Protein AF-A0A3N5Q453-F1 (afdb_monomer_lite)

Sequence (75 aa):
MYVAIEGVIGVGKTTLARLLQPAFDAEIILEVFEENPFLSDFYSDRERYAFQTQIFFLLSRYHQQRRTVHELLST

Structure (mmCIF, N/CA/C/O backbone):
data_AF-A0A3N5Q453-F1
#
_entry.id   AF-A0A3N5Q453-F1
#
loop_
_atom_site.group_PDB
_atom_site.id
_atom_site.type_symbol
_atom_site.label_atom_id
_atom_site.label_alt_id
_atom_site.label_comp_id
_atom_site.label_asym_id
_atom_site.label_entity_id
_atom_site.label_seq_id
_atom_site.pdbx_PDB_ins_code
_atom_site.Cartn_x
_atom_site.Cartn_y
_atom_site.Cartn_z
_atom_site.occupancy
_atom_site.B_iso_or_equiv
_atom_site.auth_seq_id
_atom_site.auth_comp_id
_atom_site.auth_asym_id
_atom_site.auth_atom_id
_atom_site.pdbx_PDB_model_num
ATOM 1 N N . MET A 1 1 ? -13.720 -5.217 14.294 1.00 82.94 1 MET A N 1
ATOM 2 C CA . MET A 1 1 ? -14.294 -4.772 12.999 1.00 82.94 1 MET A CA 1
ATOM 3 C C . MET A 1 1 ? -13.143 -4.514 12.044 1.00 82.94 1 MET A C 1
ATOM 5 O O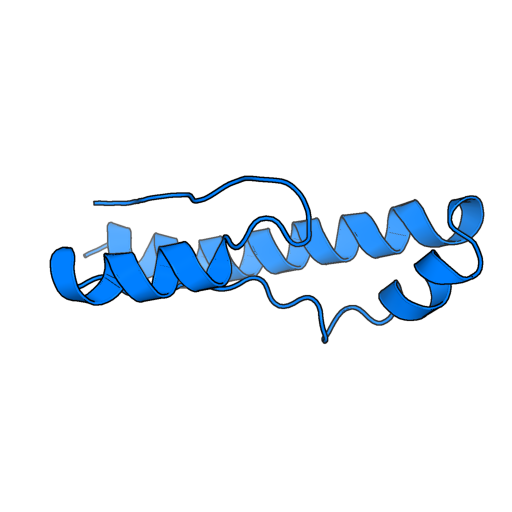 . MET A 1 1 ? -12.152 -3.956 12.484 1.00 82.94 1 MET A O 1
ATOM 9 N N . TYR A 1 2 ? -13.249 -4.932 10.783 1.00 88.06 2 TYR A N 1
ATOM 10 C CA . TYR A 1 2 ? -12.202 -4.736 9.776 1.00 88.06 2 TYR A CA 1
ATOM 11 C C . TYR A 1 2 ? -12.783 -3.985 8.579 1.00 88.06 2 TYR A C 1
ATOM 13 O O . TYR A 1 2 ? -13.814 -4.393 8.046 1.00 88.06 2 TYR A O 1
ATOM 21 N N . VAL A 1 3 ? -12.141 -2.885 8.185 1.00 91.88 3 VAL A N 1
ATOM 22 C CA . VAL A 1 3 ? -12.576 -2.033 7.071 1.00 91.88 3 VAL A CA 1
ATOM 23 C C . VAL A 1 3 ? -11.432 -1.918 6.072 1.00 91.88 3 VAL A C 1
ATOM 25 O O . VAL A 1 3 ? -10.361 -1.420 6.408 1.00 91.88 3 VAL A O 1
ATOM 28 N N . ALA A 1 4 ? -11.672 -2.360 4.839 1.00 93.62 4 ALA A N 1
ATOM 29 C CA . ALA A 1 4 ? -10.758 -2.164 3.719 1.00 93.62 4 ALA A CA 1
ATOM 30 C C . ALA A 1 4 ? -11.242 -0.990 2.855 1.00 93.62 4 ALA A C 1
ATOM 32 O O . ALA A 1 4 ? -12.422 -0.916 2.511 1.00 93.62 4 ALA A O 1
ATOM 33 N N . ILE A 1 5 ? -10.336 -0.072 2.513 1.00 95.00 5 ILE A N 1
ATOM 34 C CA . ILE A 1 5 ? -10.625 1.098 1.674 1.00 95.00 5 ILE A CA 1
ATOM 35 C C . ILE A 1 5 ? -9.884 0.936 0.348 1.00 95.00 5 ILE A C 1
ATOM 37 O O . ILE A 1 5 ? -8.659 1.043 0.301 1.00 95.00 5 ILE A O 1
ATOM 41 N N . GLU A 1 6 ? -10.642 0.737 -0.727 1.00 95.12 6 GLU A N 1
ATOM 42 C CA . GLU A 1 6 ? -10.132 0.495 -2.079 1.00 95.12 6 GLU A CA 1
ATOM 43 C C . GLU A 1 6 ? -10.467 1.647 -3.035 1.00 95.12 6 GLU A C 1
ATOM 45 O O . GLU A 1 6 ? -11.428 2.393 -2.839 1.00 95.12 6 GLU A O 1
ATOM 50 N N . GLY A 1 7 ? -9.663 1.808 -4.088 1.00 95.44 7 GLY A N 1
ATOM 51 C CA . GLY A 1 7 ? -9.869 2.846 -5.101 1.00 95.44 7 GLY A CA 1
ATOM 52 C C . GLY A 1 7 ? -8.597 3.261 -5.838 1.00 95.44 7 GLY A C 1
ATOM 53 O O . GLY A 1 7 ? -7.478 2.924 -5.444 1.00 95.44 7 GLY A O 1
ATOM 54 N N . VAL A 1 8 ? -8.757 4.042 -6.908 1.00 95.56 8 VAL A N 1
ATOM 55 C CA . VAL A 1 8 ? -7.644 4.467 -7.777 1.00 95.56 8 VAL A CA 1
ATOM 56 C C . VAL A 1 8 ? -6.630 5.372 -7.060 1.00 95.56 8 VAL A C 1
ATOM 58 O O . VAL A 1 8 ? -6.890 5.933 -5.988 1.00 95.56 8 VAL A O 1
ATOM 61 N N . ILE A 1 9 ? -5.426 5.496 -7.624 1.00 91.62 9 ILE A N 1
ATOM 62 C CA . ILE A 1 9 ? -4.386 6.400 -7.110 1.00 91.62 9 ILE A CA 1
ATOM 63 C C . ILE A 1 9 ? -4.912 7.843 -7.164 1.00 91.62 9 ILE A C 1
ATOM 65 O O . ILE A 1 9 ? -5.538 8.245 -8.138 1.00 91.62 9 ILE A O 1
ATOM 69 N N . GLY A 1 10 ? -4.695 8.608 -6.091 1.00 94.31 10 GLY A N 1
ATOM 70 C CA . GLY A 1 10 ? -5.108 10.014 -6.010 1.00 94.31 10 GLY A CA 1
ATOM 71 C C . GLY A 1 10 ? -6.564 10.272 -5.596 1.00 94.31 10 GLY A C 1
ATOM 72 O O . GLY A 1 10 ? -6.909 11.421 -5.359 1.00 94.31 10 GLY A O 1
ATOM 73 N N . VAL A 1 11 ? -7.410 9.246 -5.416 1.00 97.69 11 VAL A N 1
ATOM 74 C CA . VAL A 1 11 ? -8.840 9.438 -5.061 1.00 97.69 11 VAL A CA 1
ATOM 75 C C . VAL A 1 11 ? -9.092 9.851 -3.597 1.00 97.69 11 VAL A C 1
ATOM 77 O O . VAL A 1 11 ? -10.226 10.093 -3.205 1.00 97.69 11 VAL A O 1
ATOM 80 N N . GLY A 1 12 ? -8.048 9.924 -2.761 1.00 97.25 12 GLY A N 1
ATOM 81 C CA . GLY A 1 12 ? -8.172 10.358 -1.361 1.00 97.25 12 GLY A CA 1
ATOM 82 C C . GLY A 1 12 ? -8.366 9.242 -0.324 1.00 97.25 12 GLY A C 1
ATOM 83 O O . GLY A 1 12 ? -8.790 9.523 0.792 1.00 97.25 12 GLY A O 1
ATOM 84 N N . LYS A 1 13 ? -8.016 7.986 -0.640 1.00 97.38 13 LYS A N 1
ATOM 85 C CA . LYS A 1 13 ? -8.130 6.833 0.285 1.00 97.38 13 LYS A CA 1
ATOM 86 C C . LYS A 1 13 ? -7.481 7.075 1.652 1.00 97.38 13 LYS A C 1
ATOM 88 O O . LYS A 1 13 ? -8.110 6.860 2.680 1.00 97.38 13 LYS A O 1
ATOM 93 N N . THR A 1 14 ? -6.236 7.557 1.664 1.00 96.12 14 THR A N 1
ATOM 94 C CA . THR A 1 14 ? -5.491 7.844 2.901 1.00 96.12 14 THR A CA 1
ATOM 95 C C . THR A 1 14 ? -6.169 8.930 3.730 1.00 96.12 14 THR A C 1
ATOM 97 O O . THR A 1 14 ? -6.210 8.836 4.954 1.00 96.12 14 THR A O 1
ATOM 100 N N . THR A 1 15 ? -6.737 9.943 3.073 1.00 97.38 15 THR A N 1
ATOM 101 C CA . THR A 1 15 ? -7.518 10.991 3.737 1.00 97.38 15 THR A CA 1
ATOM 102 C C . THR A 1 15 ? -8.776 10.403 4.366 1.00 97.38 15 THR A C 1
ATOM 104 O O . THR A 1 15 ? -9.026 10.643 5.543 1.00 97.38 15 THR A O 1
ATOM 107 N N . LEU A 1 16 ? -9.525 9.577 3.627 1.00 97.44 16 LEU A N 1
ATOM 108 C CA . LEU A 1 16 ? -10.716 8.905 4.148 1.00 97.44 16 LEU A CA 1
ATOM 109 C C . LEU A 1 16 ? -10.384 8.011 5.351 1.00 97.44 16 LEU A C 1
ATOM 111 O O . LEU A 1 16 ? -11.055 8.107 6.373 1.00 97.44 16 LEU A O 1
ATOM 115 N N . ALA A 1 17 ? -9.322 7.205 5.273 1.00 96.81 17 ALA A N 1
ATOM 116 C CA . ALA A 1 17 ? -8.883 6.352 6.379 1.00 96.81 17 ALA A CA 1
ATOM 117 C C . ALA A 1 17 ? -8.609 7.162 7.660 1.00 96.81 17 ALA A C 1
ATOM 119 O O . ALA A 1 17 ? -9.076 6.801 8.738 1.00 96.81 17 ALA A O 1
ATOM 120 N N . ARG A 1 18 ? -7.910 8.298 7.530 1.00 96.62 18 ARG A N 1
ATOM 121 C CA . ARG A 1 18 ? -7.613 9.211 8.648 1.00 96.62 18 ARG A CA 1
ATOM 122 C C . ARG A 1 18 ? -8.860 9.884 9.220 1.00 96.62 18 ARG A C 1
ATOM 124 O O . ARG A 1 18 ? -8.920 10.098 10.423 1.00 96.62 18 ARG A O 1
ATOM 131 N N . LEU A 1 19 ? -9.848 10.203 8.383 1.00 97.00 19 LEU A N 1
ATOM 132 C CA . LEU A 1 19 ? -11.120 10.779 8.832 1.00 97.00 19 LEU A CA 1
ATOM 133 C C . LEU A 1 19 ? -11.994 9.760 9.575 1.00 97.00 19 LEU A C 1
ATOM 135 O O . LEU A 1 19 ? -12.702 10.132 10.506 1.00 97.00 19 LEU A O 1
ATOM 139 N N . LEU A 1 20 ? -11.948 8.487 9.175 1.00 96.06 20 LEU A N 1
ATOM 140 C CA . LEU A 1 20 ? -12.733 7.421 9.801 1.00 96.06 20 LEU A CA 1
ATOM 141 C C . LEU A 1 20 ? -12.112 6.898 11.103 1.00 96.06 20 LEU A C 1
ATOM 143 O O . LEU A 1 20 ? -12.848 6.437 11.972 1.00 96.06 20 LEU A O 1
ATOM 147 N N . GLN A 1 21 ? -10.788 6.985 11.258 1.00 95.38 21 GLN A N 1
ATOM 148 C CA . GLN A 1 21 ? -10.070 6.447 12.418 1.00 95.38 21 GLN A CA 1
ATOM 149 C C . GLN A 1 21 ? -10.665 6.861 13.777 1.00 95.38 21 GLN A C 1
ATOM 151 O O . GLN A 1 21 ? -10.944 5.959 14.568 1.00 95.38 21 GLN A O 1
ATOM 156 N N . PRO A 1 22 ? -10.910 8.156 14.074 1.00 95.75 22 PRO A N 1
ATOM 157 C CA . PRO A 1 22 ? -11.396 8.559 15.395 1.00 95.75 22 PRO A CA 1
ATOM 158 C C . PRO A 1 22 ? -12.819 8.074 15.678 1.00 95.75 22 PRO A C 1
ATOM 160 O O . PRO A 1 22 ? -13.166 7.818 16.824 1.00 95.75 22 PRO A O 1
ATOM 163 N N . ALA A 1 23 ? -13.649 7.941 14.638 1.00 95.19 23 ALA A N 1
ATOM 164 C CA . ALA A 1 23 ? -15.037 7.505 14.778 1.00 95.19 23 ALA A CA 1
ATOM 165 C C . ALA A 1 23 ? -15.156 6.012 15.118 1.00 95.19 23 ALA A C 1
ATOM 167 O O . ALA A 1 23 ? -16.152 5.595 15.704 1.00 95.19 23 ALA A O 1
ATOM 168 N N . PHE A 1 24 ? -14.154 5.216 14.743 1.00 93.31 24 PHE A N 1
ATOM 169 C CA . PHE A 1 24 ? -14.141 3.769 14.946 1.00 93.31 24 PHE A CA 1
ATOM 170 C C . PHE A 1 24 ? -13.106 3.288 15.961 1.00 93.31 24 PHE A C 1
ATOM 172 O O . PHE A 1 24 ? -12.997 2.078 16.142 1.00 93.31 24 PHE A O 1
ATOM 179 N N . ASP A 1 25 ? -12.356 4.206 16.581 1.00 92.31 25 ASP A N 1
ATOM 180 C CA . ASP A 1 25 ? -11.201 3.895 17.435 1.00 92.31 25 ASP A CA 1
ATOM 181 C C . ASP A 1 25 ? -10.287 2.832 16.793 1.00 92.31 25 ASP A C 1
ATOM 183 O O . ASP A 1 25 ? -9.942 1.806 17.374 1.00 92.31 25 ASP A O 1
ATOM 187 N N . ALA A 1 26 ? -9.997 3.032 15.503 1.00 91.38 26 ALA A N 1
ATOM 188 C CA . ALA A 1 26 ? -9.371 2.021 14.661 1.00 91.38 26 ALA A CA 1
ATOM 189 C C . ALA A 1 26 ? -7.860 2.240 14.504 1.00 91.38 26 ALA A C 1
ATOM 191 O O . ALA A 1 26 ? -7.368 3.366 14.390 1.00 91.38 26 ALA A O 1
ATOM 192 N N . GLU A 1 27 ? -7.116 1.145 14.376 1.00 91.56 27 GLU A N 1
ATOM 193 C CA . GLU A 1 27 ? -5.744 1.191 13.876 1.00 91.56 27 GLU A CA 1
ATOM 194 C C . GLU A 1 27 ? -5.746 1.422 12.354 1.00 91.56 27 GLU A C 1
ATOM 196 O O . GLU A 1 27 ? -6.482 0.766 11.612 1.00 91.56 27 GLU A O 1
ATOM 201 N N . ILE A 1 28 ? -4.918 2.356 11.867 1.00 92.62 28 ILE A N 1
ATOM 202 C CA . ILE A 1 28 ? -4.760 2.599 10.427 1.00 92.62 28 ILE A CA 1
ATOM 203 C C . ILE A 1 28 ? -3.578 1.799 9.889 1.00 92.62 28 ILE A C 1
ATOM 205 O O . ILE A 1 28 ? -2.435 2.009 10.287 1.00 92.62 28 ILE A O 1
ATOM 209 N N . ILE A 1 29 ? -3.849 0.993 8.864 1.00 92.25 29 ILE A N 1
ATOM 210 C CA . ILE A 1 29 ? -2.842 0.242 8.115 1.00 92.25 29 ILE A CA 1
ATOM 211 C C . ILE A 1 29 ? -2.698 0.857 6.713 1.00 92.25 29 ILE A C 1
ATOM 213 O O . ILE A 1 29 ? -3.564 0.680 5.852 1.00 92.25 29 ILE A O 1
ATOM 217 N N . LEU A 1 30 ? -1.611 1.598 6.469 1.00 92.38 30 LEU A N 1
ATOM 218 C CA . LEU A 1 30 ? -1.341 2.255 5.180 1.00 92.38 30 LEU A CA 1
ATOM 219 C C . LEU A 1 30 ? -0.467 1.398 4.256 1.00 92.38 30 LEU A C 1
ATOM 221 O O . LEU A 1 30 ? 0.328 0.579 4.707 1.00 92.38 30 LEU A O 1
ATOM 225 N N . GLU A 1 31 ? -0.622 1.595 2.948 1.00 89.62 31 GLU A N 1
ATOM 226 C CA . GLU A 1 31 ? 0.248 0.987 1.937 1.00 89.62 31 GLU A CA 1
ATOM 227 C C . GLU A 1 31 ? 1.656 1.594 1.985 1.00 89.62 31 GLU A C 1
ATOM 229 O O . GLU A 1 31 ? 1.801 2.816 2.021 1.00 89.62 31 GLU A O 1
ATOM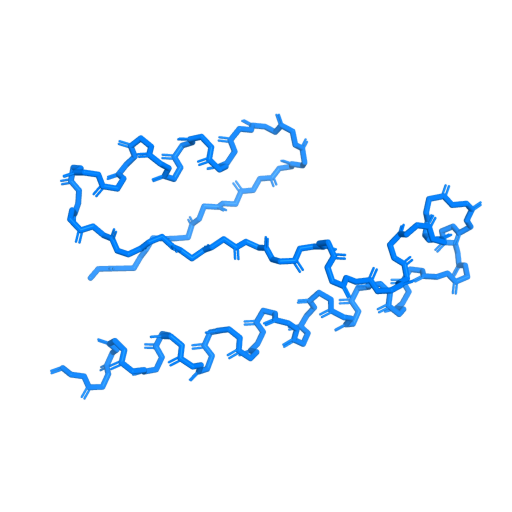 234 N N . VAL A 1 32 ? 2.683 0.742 1.941 1.00 86.25 32 VAL A N 1
ATOM 235 C CA . VAL A 1 32 ? 4.094 1.149 1.980 1.00 86.25 32 VAL A CA 1
ATOM 236 C C . VAL A 1 32 ? 4.684 1.061 0.572 1.00 86.25 32 VAL A C 1
ATOM 238 O O . VAL A 1 32 ? 5.316 0.076 0.197 1.00 86.25 32 VAL A O 1
ATOM 241 N N . PHE A 1 33 ? 4.406 2.070 -0.253 1.00 85.94 33 PHE A N 1
ATOM 242 C CA . PHE A 1 33 ? 4.844 2.083 -1.655 1.00 85.94 33 PHE A CA 1
ATOM 243 C C . PHE A 1 33 ? 6.256 2.649 -1.851 1.00 85.94 33 PHE A C 1
ATOM 245 O O . PHE A 1 33 ? 6.913 2.303 -2.828 1.00 85.94 33 PHE A O 1
ATOM 252 N N . GLU A 1 34 ? 6.725 3.496 -0.933 1.00 87.75 34 GLU A N 1
ATOM 253 C CA . GLU A 1 34 ? 8.030 4.172 -1.010 1.00 87.75 34 GLU A CA 1
ATOM 254 C C . GLU A 1 34 ? 9.209 3.193 -0.906 1.00 87.75 34 GLU A C 1
ATOM 256 O O . GLU A 1 34 ? 10.293 3.469 -1.409 1.00 87.75 34 GLU A O 1
ATOM 261 N N . GLU A 1 35 ? 8.986 2.023 -0.305 1.00 91.19 35 GLU A N 1
ATOM 262 C CA . GLU A 1 35 ? 9.992 0.966 -0.166 1.00 91.19 35 GLU A CA 1
ATOM 263 C C . GLU A 1 35 ? 10.154 0.108 -1.427 1.00 91.19 35 GLU A C 1
ATOM 265 O O . GLU A 1 35 ? 11.057 -0.725 -1.479 1.00 91.19 35 GLU A O 1
ATOM 270 N N . ASN A 1 36 ? 9.296 0.272 -2.441 1.00 95.69 36 ASN A N 1
ATOM 271 C CA . ASN A 1 36 ? 9.346 -0.539 -3.654 1.00 95.69 36 ASN A CA 1
ATOM 272 C C . ASN A 1 36 ? 10.511 -0.088 -4.558 1.00 95.69 36 ASN A C 1
ATOM 274 O O . ASN A 1 36 ? 10.391 0.945 -5.226 1.00 95.69 36 ASN A O 1
ATOM 278 N N . PRO A 1 37 ? 11.609 -0.867 -4.666 1.00 96.50 37 PRO A N 1
ATOM 279 C C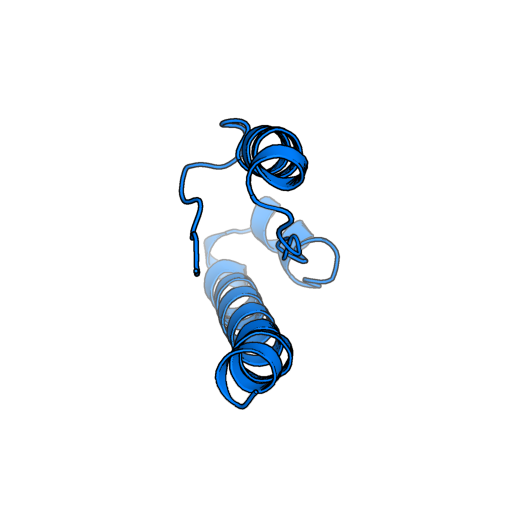A . PRO A 1 37 ? 12.803 -0.444 -5.396 1.00 96.50 37 PRO A CA 1
ATOM 280 C C . PRO A 1 37 ? 12.584 -0.386 -6.913 1.00 96.50 37 PRO A C 1
ATOM 282 O O . PRO A 1 37 ? 13.406 0.171 -7.630 1.00 96.50 37 PRO A O 1
ATOM 285 N N . PHE A 1 38 ? 11.482 -0.954 -7.411 1.00 97.25 38 PHE A N 1
ATOM 286 C CA . PHE A 1 38 ? 11.144 -0.989 -8.832 1.00 97.25 38 PHE A CA 1
ATOM 287 C C . PHE A 1 38 ? 10.148 0.103 -9.228 1.00 97.25 38 PHE A C 1
ATOM 289 O O . PHE A 1 38 ? 9.794 0.213 -10.399 1.00 97.25 38 PHE A O 1
ATOM 296 N N . LEU A 1 39 ? 9.628 0.884 -8.275 1.00 96.06 39 LEU A N 1
ATOM 297 C CA . LEU A 1 39 ? 8.539 1.819 -8.555 1.00 96.06 39 LEU A CA 1
ATOM 298 C C . LEU A 1 39 ? 8.985 2.985 -9.444 1.00 96.06 39 LEU A C 1
ATOM 300 O O . LEU A 1 39 ? 8.243 3.364 -10.347 1.00 96.06 39 LEU A O 1
ATOM 304 N N . SER A 1 40 ? 10.187 3.528 -9.231 1.00 96.00 40 SER A N 1
ATOM 305 C CA . SER A 1 40 ? 10.744 4.567 -10.108 1.00 96.00 40 SER A CA 1
ATOM 306 C C . SER A 1 40 ? 10.939 4.052 -11.533 1.00 96.00 40 SER A C 1
ATOM 308 O O . SER A 1 40 ? 10.556 4.723 -12.489 1.00 96.00 40 SER A O 1
ATOM 310 N N . ASP A 1 41 ? 11.468 2.837 -11.663 1.00 97.38 41 ASP A N 1
ATOM 311 C CA . ASP A 1 41 ? 11.776 2.209 -12.948 1.00 97.38 41 ASP A CA 1
ATOM 312 C C . ASP A 1 41 ? 10.505 1.799 -13.705 1.00 97.38 41 ASP A C 1
ATOM 314 O O . ASP A 1 41 ? 10.430 1.892 -14.926 1.00 97.38 41 ASP A O 1
ATOM 318 N N . PHE A 1 42 ? 9.440 1.443 -12.992 1.00 97.06 42 PHE A N 1
ATOM 319 C CA . PHE A 1 42 ? 8.127 1.225 -13.594 1.00 97.06 42 PHE A CA 1
ATOM 320 C C . PHE A 1 42 ? 7.588 2.467 -14.309 1.00 97.06 42 PHE A C 1
ATOM 322 O O . PHE A 1 42 ? 6.941 2.349 -15.352 1.00 97.06 42 PHE A O 1
ATOM 329 N N . TYR A 1 43 ? 7.843 3.666 -13.780 1.00 95.62 43 TYR A N 1
ATOM 330 C CA . TYR A 1 43 ? 7.422 4.896 -14.449 1.00 95.62 43 TYR A CA 1
ATOM 331 C C . TYR A 1 43 ? 8.255 5.218 -15.695 1.00 95.62 43 TYR A C 1
ATOM 333 O O . TYR A 1 43 ? 7.766 5.969 -16.540 1.00 95.62 43 TYR A O 1
ATOM 341 N N . SER A 1 44 ? 9.458 4.649 -15.840 1.00 97.44 44 SER A N 1
ATOM 342 C CA . SER A 1 44 ? 10.294 4.816 -17.035 1.00 97.44 44 SER A CA 1
ATOM 343 C C . SER A 1 44 ? 10.056 3.730 -18.093 1.00 97.44 44 SER A C 1
ATOM 345 O O . SER A 1 44 ? 10.022 4.054 -19.278 1.00 97.44 44 SER A O 1
ATOM 347 N N . ASP A 1 45 ? 9.824 2.476 -17.692 1.00 97.94 45 ASP A N 1
ATOM 348 C CA . ASP A 1 45 ? 9.535 1.346 -18.588 1.00 97.94 45 ASP A CA 1
ATOM 349 C C . ASP A 1 45 ? 8.563 0.348 -17.933 1.00 97.94 45 ASP A C 1
ATOM 351 O O . ASP A 1 45 ? 8.924 -0.568 -17.189 1.00 97.94 45 ASP A O 1
ATOM 355 N N . ARG A 1 46 ? 7.273 0.508 -18.227 1.00 97.56 46 ARG A N 1
ATOM 356 C CA . ARG A 1 46 ? 6.236 -0.323 -17.604 1.00 97.56 46 ARG A CA 1
ATOM 357 C C . ARG A 1 46 ? 6.331 -1.787 -18.005 1.00 97.56 46 ARG A C 1
ATOM 359 O O . ARG A 1 46 ? 6.089 -2.641 -17.161 1.00 97.56 46 ARG A O 1
ATOM 366 N N . GLU A 1 47 ? 6.639 -2.086 -19.264 1.00 97.69 47 GLU A N 1
ATOM 367 C CA . GLU A 1 47 ? 6.634 -3.465 -19.766 1.00 97.69 47 GLU A CA 1
ATOM 368 C C . GLU A 1 47 ? 7.719 -4.294 -19.077 1.00 97.69 47 GLU A C 1
ATOM 370 O O . GLU A 1 47 ? 7.476 -5.429 -18.661 1.00 97.69 47 GLU A O 1
ATOM 375 N N . ARG A 1 48 ? 8.889 -3.689 -18.863 1.00 98.00 48 ARG A N 1
ATOM 376 C CA . ARG A 1 48 ? 10.030 -4.350 -18.231 1.00 98.00 48 ARG A CA 1
ATOM 377 C C . ARG A 1 48 ? 9.895 -4.533 -16.720 1.00 98.00 48 ARG A C 1
ATOM 379 O O . ARG A 1 48 ? 10.385 -5.539 -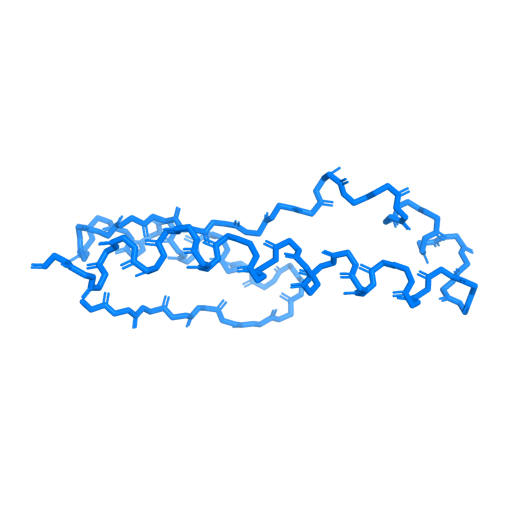16.200 1.00 98.00 48 ARG A O 1
ATOM 386 N N . TYR A 1 49 ? 9.294 -3.568 -16.020 1.00 98.38 49 TYR A N 1
ATOM 387 C CA . TYR A 1 49 ? 9.306 -3.518 -14.551 1.00 98.38 49 TYR A CA 1
ATOM 388 C C . TYR A 1 49 ? 7.958 -3.848 -13.893 1.00 98.38 49 TYR A C 1
ATOM 390 O O . TYR A 1 49 ? 7.915 -4.055 -12.679 1.00 98.38 49 TYR A O 1
ATOM 398 N N . ALA A 1 50 ? 6.858 -3.957 -14.655 1.00 98.00 50 ALA A N 1
ATOM 399 C CA . ALA A 1 50 ? 5.524 -4.216 -14.099 1.00 98.00 50 ALA A CA 1
ATOM 400 C C . ALA A 1 50 ? 5.484 -5.443 -13.184 1.00 98.00 50 ALA A C 1
ATOM 402 O O . ALA A 1 50 ? 4.908 -5.373 -12.099 1.00 98.00 50 ALA A O 1
ATOM 403 N N . PHE A 1 51 ? 6.097 -6.557 -13.587 1.00 98.19 51 PHE A N 1
ATOM 404 C CA . PHE A 1 51 ? 6.035 -7.788 -12.804 1.00 98.19 51 PHE A CA 1
ATOM 405 C C . PHE A 1 51 ? 6.695 -7.627 -11.428 1.00 98.19 51 PHE A C 1
ATOM 407 O O . PHE A 1 51 ? 6.080 -7.930 -10.407 1.00 98.19 51 PHE A O 1
ATOM 414 N N . GLN A 1 52 ? 7.918 -7.101 -11.384 1.00 97.81 52 GLN A N 1
ATOM 415 C CA . GLN A 1 52 ? 8.689 -6.906 -10.157 1.00 97.81 52 GLN A CA 1
ATOM 416 C C . GLN A 1 52 ? 7.985 -5.912 -9.229 1.00 97.81 52 GLN A C 1
ATOM 418 O O . GLN A 1 52 ? 7.827 -6.185 -8.038 1.00 97.81 52 GLN A O 1
ATOM 423 N N . THR A 1 53 ? 7.490 -4.802 -9.784 1.00 97.50 53 THR A N 1
ATOM 424 C CA . THR A 1 53 ? 6.728 -3.796 -9.039 1.00 97.50 53 THR A CA 1
ATOM 425 C C . THR A 1 53 ? 5.473 -4.401 -8.410 1.00 97.50 53 THR A C 1
ATOM 427 O O . THR A 1 53 ? 5.227 -4.181 -7.224 1.00 97.50 53 THR A O 1
ATOM 430 N N . GLN A 1 54 ? 4.698 -5.187 -9.164 1.00 96.62 54 GLN A N 1
ATOM 431 C CA . GLN A 1 54 ? 3.457 -5.792 -8.670 1.00 96.62 54 GLN A CA 1
ATOM 432 C C . GLN A 1 54 ? 3.703 -6.922 -7.660 1.00 96.62 54 GLN A C 1
ATOM 434 O O . GLN A 1 54 ? 2.997 -6.999 -6.655 1.00 96.62 54 GLN A O 1
ATOM 439 N N . ILE A 1 55 ? 4.724 -7.764 -7.861 1.00 97.62 55 ILE A N 1
ATOM 440 C CA . ILE A 1 55 ? 5.100 -8.800 -6.884 1.00 97.62 55 ILE A CA 1
ATOM 441 C C . ILE A 1 55 ? 5.562 -8.172 -5.567 1.00 97.62 55 ILE A C 1
ATOM 443 O O . ILE A 1 55 ? 5.194 -8.668 -4.501 1.00 97.62 55 ILE A O 1
ATOM 447 N N . PHE A 1 56 ? 6.304 -7.061 -5.614 1.00 96.81 56 PHE A N 1
ATOM 448 C CA . PHE A 1 56 ? 6.676 -6.333 -4.402 1.00 96.81 56 PHE A CA 1
ATOM 449 C C . PHE A 1 56 ? 5.437 -5.860 -3.630 1.00 96.81 56 PHE A C 1
ATO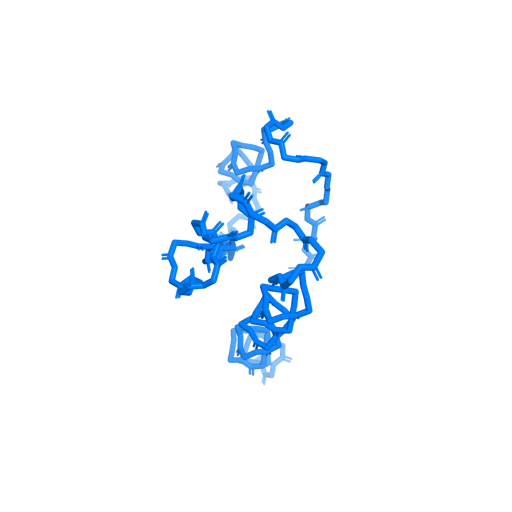M 451 O O . PHE A 1 56 ? 5.332 -6.120 -2.431 1.00 96.81 56 PHE A O 1
ATOM 458 N N . PHE A 1 57 ? 4.473 -5.222 -4.306 1.00 95.69 57 PHE A N 1
ATOM 459 C CA . PHE A 1 57 ? 3.228 -4.781 -3.665 1.00 95.69 57 PHE A CA 1
ATOM 460 C C . PHE A 1 57 ? 2.456 -5.945 -3.038 1.00 95.69 57 PHE A C 1
ATOM 462 O O . PHE A 1 57 ? 2.024 -5.849 -1.887 1.00 95.69 57 PHE A O 1
ATOM 469 N N . LEU A 1 58 ? 2.338 -7.064 -3.759 1.00 95.69 58 LEU A N 1
ATOM 470 C CA . LEU A 1 58 ? 1.666 -8.266 -3.272 1.00 95.69 58 LEU A CA 1
ATOM 471 C C . LEU A 1 58 ? 2.321 -8.812 -1.995 1.00 95.69 58 LEU A C 1
ATOM 473 O O . LEU A 1 58 ? 1.631 -9.063 -1.006 1.00 95.69 58 LEU A O 1
ATOM 477 N N . LEU A 1 59 ? 3.645 -8.986 -2.003 1.00 95.75 59 LEU A N 1
ATOM 478 C CA . LEU A 1 59 ? 4.379 -9.538 -0.863 1.00 95.75 59 LEU A CA 1
ATOM 479 C C . LEU A 1 59 ? 4.382 -8.580 0.332 1.00 95.75 59 LEU A C 1
ATOM 481 O O . LEU A 1 59 ? 4.169 -9.023 1.461 1.00 95.75 59 LEU A O 1
ATOM 485 N N . SER A 1 60 ? 4.549 -7.276 0.094 1.00 94.06 60 SER A N 1
ATOM 486 C CA . SER A 1 60 ? 4.469 -6.245 1.136 1.00 94.06 60 SER A CA 1
ATOM 487 C C . SER A 1 60 ? 3.111 -6.285 1.847 1.00 94.06 60 SER A C 1
ATOM 489 O O . SER A 1 60 ? 3.048 -6.406 3.075 1.00 94.06 60 SER A O 1
ATOM 491 N N . ARG A 1 61 ? 2.007 -6.323 1.085 1.00 92.31 61 ARG A N 1
ATOM 492 C CA . ARG A 1 61 ? 0.655 -6.449 1.650 1.00 92.31 61 ARG A CA 1
ATOM 493 C C . ARG A 1 61 ? 0.438 -7.764 2.386 1.00 92.31 61 ARG A C 1
ATOM 495 O O . ARG A 1 61 ? -0.144 -7.750 3.469 1.00 92.31 61 ARG A O 1
ATOM 502 N N . TYR A 1 62 ? 0.923 -8.879 1.847 1.00 93.19 62 TYR A N 1
ATOM 503 C CA . TYR A 1 62 ? 0.830 -10.178 2.511 1.00 93.19 62 TYR A CA 1
ATOM 504 C C . TYR A 1 62 ? 1.535 -10.177 3.874 1.00 93.19 62 TYR A C 1
ATOM 506 O O . TYR A 1 62 ? 0.950 -10.606 4.870 1.00 93.19 62 TYR A O 1
ATOM 514 N N . HIS A 1 63 ? 2.764 -9.659 3.948 1.00 92.31 63 HIS A N 1
ATOM 515 C CA . HIS A 1 63 ? 3.506 -9.575 5.206 1.00 92.31 63 HIS A CA 1
ATOM 516 C C . HIS A 1 63 ? 2.837 -8.631 6.209 1.00 92.31 63 HIS A C 1
ATOM 518 O O . HIS A 1 63 ? 2.716 -8.985 7.383 1.00 92.31 63 HIS A O 1
ATOM 524 N N . GLN A 1 64 ? 2.348 -7.477 5.750 1.00 91.19 64 GLN A N 1
ATOM 525 C CA . GLN A 1 64 ? 1.618 -6.527 6.588 1.00 91.19 64 GLN A CA 1
ATOM 526 C C . GLN A 1 64 ? 0.341 -7.151 7.171 1.00 91.19 64 GLN A C 1
ATOM 528 O O . GLN A 1 64 ? 0.114 -7.073 8.376 1.00 91.19 64 GLN A O 1
ATOM 533 N N . GLN A 1 65 ? -0.463 -7.833 6.350 1.00 89.69 65 GLN A N 1
ATOM 534 C CA . GLN A 1 65 ? -1.673 -8.515 6.817 1.00 89.69 65 GLN A CA 1
ATOM 535 C C . GLN A 1 65 ? -1.350 -9.657 7.783 1.00 89.69 65 GLN A C 1
ATOM 537 O O . GLN A 1 65 ? -1.979 -9.770 8.834 1.00 89.69 65 GLN A O 1
ATOM 542 N N . ARG A 1 66 ? -0.346 -10.485 7.473 1.00 90.50 66 ARG A N 1
ATOM 543 C CA . ARG A 1 66 ? 0.049 -11.594 8.352 1.00 90.50 66 ARG A CA 1
ATOM 544 C C . ARG A 1 66 ? 0.555 -11.150 9.710 1.00 90.50 66 ARG A C 1
ATOM 546 O O . ARG A 1 66 ? 0.409 -11.917 10.650 1.00 90.50 66 ARG A O 1
ATOM 553 N N . ARG A 1 67 ? 1.175 -9.978 9.801 1.00 87.81 67 ARG A N 1
ATOM 554 C CA . ARG A 1 67 ? 1.636 -9.428 11.073 1.00 87.81 67 ARG A CA 1
ATOM 555 C C . ARG A 1 67 ? 0.471 -8.783 11.819 1.00 87.81 67 ARG A C 1
ATOM 557 O O . ARG A 1 67 ? 0.051 -9.288 12.847 1.00 87.81 67 ARG A O 1
ATOM 564 N N . THR A 1 68 ? -0.120 -7.741 11.243 1.00 84.50 68 THR A N 1
ATOM 565 C CA . THR A 1 68 ? -1.073 -6.884 11.958 1.00 84.50 68 THR A CA 1
ATOM 566 C C . THR A 1 68 ? -2.457 -7.516 12.096 1.00 84.50 68 THR A C 1
ATOM 568 O O . THR A 1 68 ? -3.034 -7.523 13.176 1.00 84.50 68 THR A O 1
ATOM 571 N N . VAL A 1 69 ? -3.015 -8.085 11.021 1.00 80.88 69 VAL A N 1
ATOM 572 C CA . VAL A 1 69 ? -4.395 -8.609 11.058 1.00 80.88 69 VAL A CA 1
ATOM 573 C C . VAL A 1 69 ? -4.469 -9.910 11.848 1.00 80.88 69 VAL A C 1
ATOM 575 O O . VAL A 1 69 ? -5.432 -10.124 12.577 1.00 80.88 69 VAL A O 1
ATOM 578 N N . HIS A 1 70 ? -3.458 -10.773 11.731 1.00 74.00 70 HIS A N 1
ATOM 579 C CA . HIS A 1 70 ? -3.419 -12.007 12.511 1.00 74.00 70 HIS A CA 1
ATOM 580 C C . HIS A 1 70 ? -3.393 -11.710 14.014 1.00 74.00 70 HIS A C 1
ATOM 582 O O . HIS A 1 70 ? -4.223 -12.250 14.733 1.00 74.00 70 HIS A O 1
ATOM 588 N N . GLU A 1 71 ? -2.493 -10.830 14.470 1.00 72.25 71 GLU A N 1
ATOM 589 C CA . GLU A 1 71 ? -2.391 -10.422 15.879 1.00 72.25 71 GLU A CA 1
ATOM 590 C C . GLU A 1 71 ? -3.736 -9.884 16.401 1.00 72.25 71 GLU A C 1
ATOM 592 O O . GLU A 1 71 ? -4.248 -10.374 17.410 1.00 72.25 71 GLU A O 1
ATOM 597 N N . LEU A 1 72 ? -4.374 -8.982 15.647 1.00 71.50 72 LEU A N 1
ATOM 598 C CA . LEU A 1 72 ? -5.655 -8.364 16.011 1.00 71.50 72 LEU A CA 1
ATOM 599 C C . LEU A 1 72 ? -6.848 -9.332 16.050 1.00 71.50 72 LEU A C 1
ATOM 601 O O . LEU A 1 72 ? -7.780 -9.101 16.813 1.00 71.50 72 LEU A O 1
ATOM 605 N N . LEU A 1 73 ? -6.861 -10.380 15.221 1.00 69.94 73 LEU A N 1
ATOM 606 C CA . LEU A 1 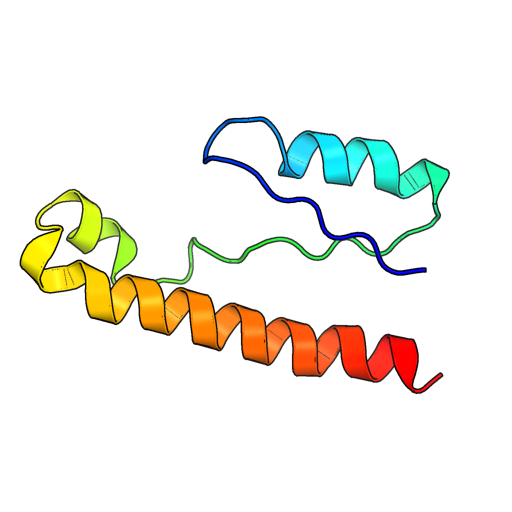73 ? -7.960 -11.360 15.176 1.00 69.94 73 LEU A CA 1
ATOM 607 C C . LEU A 1 73 ? -7.734 -12.572 16.088 1.00 69.94 73 LEU A C 1
ATOM 609 O O . LEU A 1 73 ? -8.662 -13.345 16.314 1.00 69.94 73 LEU A O 1
ATOM 613 N N . SER A 1 74 ? -6.507 -12.763 16.575 1.00 68.00 74 SER A N 1
ATOM 614 C CA . SER A 1 74 ? -6.155 -13.819 17.530 1.00 68.00 74 SER A CA 1
ATOM 615 C C . SER A 1 74 ? -6.368 -13.436 19.002 1.00 68.00 74 SER A C 1
ATOM 617 O O . SER A 1 74 ? -6.131 -14.271 19.874 1.00 68.00 74 SER A O 1
ATOM 619 N N . THR A 1 75 ? -6.812 -12.203 19.262 1.00 55.12 75 THR A N 1
ATOM 620 C CA . THR A 1 75 ? -7.157 -11.669 20.590 1.00 55.12 75 THR A CA 1
ATOM 621 C C . THR A 1 75 ? -8.672 -11.616 20.751 1.00 55.12 75 THR A C 1
ATOM 623 O O . THR A 1 75 ? -9.157 -11.968 21.849 1.00 55.12 75 THR A O 1
#

Radius of gyration: 14.74 Å; chains: 1; bounding box: 28×25×40 Å

pLDDT: mean 92.02, std 8.1, range [55.12, 98.38]

Foldseek 3Di:
DDDDFDDDPPPCSVVVQVVCCVVVVDDDDDQDLVPQPLPVVCVVPVVVRVVSSVVVSVVSVVVSCVPPVVVVVVD

Secondary structure (DSSP, 8-state):
--------TTSSHHHHHHHHHHHHTPPP-----TT-TTHHHHHH-HHHHHHHHHHHHHHHHHHHIIIIIHHHH--